Protein AF-A0A8J6B9Q5-F1 (afdb_monomer)

Foldseek 3Di:
DDDDDDDDPPPPDDDPPPFDFDKDKDKDKDWDKDDDDPCVVVVDIDIDIDIDIDIDGDQKDWPDWDWADDPDPVDIDIDTDMHHNDQDWDWDDDPPDDIDTGHRPPDDD

Solvent-accessible surface area (backbone atoms only — not comparable to full-atom values): 7465 Å² total; per-residue (Å²): 140,79,84,81,81,80,83,73,85,79,78,80,78,83,79,81,80,81,74,74,80,68,74,51,74,49,77,48,71,50,74,49,75,52,65,59,70,70,48,36,79,73,72,44,68,46,80,47,78,44,82,44,80,42,81,46,73,71,56,63,48,67,82,44,78,50,75,44,86,42,98,46,95,89,48,62,44,78,45,75,42,70,49,64,80,56,92,64,66,47,75,46,71,51,102,88,51,81,73,45,74,45,62,69,84,72,80,76,133

Nearest PDB structures (foldseek):
  4p24-assembly1_E  TM=3.984E-01  e=4.345E+00  Staphylococcus aureus subsp. aureus Mu50
  4p24-assembly1_G  TM=3.710E-01  e=4.859E+00  Staphylococcus aureus subsp. aureus Mu50
  4p24-assembly1_F  TM=3.497E-01  e=4.595E+00  Staphylococcus aureus subsp. aureus Mu50
  8jx3-assembly1_F  TM=3.736E-01  e=7.183E+00  Staphylococcus aureus

Secondary structure (DSSP, 8-state):
-PPP-------------------EEEEEEEEEEE--HHHHHTT--EEEEEEEEEEE--SEEEEEEEEEEPSSTT-EEEEEEEEE-SSS-EEEEETTEEEEEE-TT----

InterPro domains:
  IPR013935 Trs120/TRAPPC9 [PTHR21512] (22-109)

pLDDT: mean 72.56, std 21.23, range [30.61, 97.06]

Radius of gyration: 28.15 Å; Cα contacts (8 Å, |Δi|>4): 129; chains: 1; bounding box: 64×30×92 Å

Structure (mmCIF, N/CA/C/O backbone):
data_AF-A0A8J6B9Q5-F1
#
_entry.id   AF-A0A8J6B9Q5-F1
#
loop_
_atom_site.group_PDB
_atom_site.id
_atom_site.type_symbol
_atom_site.label_atom_id
_atom_site.label_alt_id
_atom_site.label_comp_id
_atom_site.label_asym_id
_atom_site.label_entity_id
_atom_site.label_seq_id
_atom_site.pdbx_PDB_ins_code
_atom_site.Cartn_x
_atom_site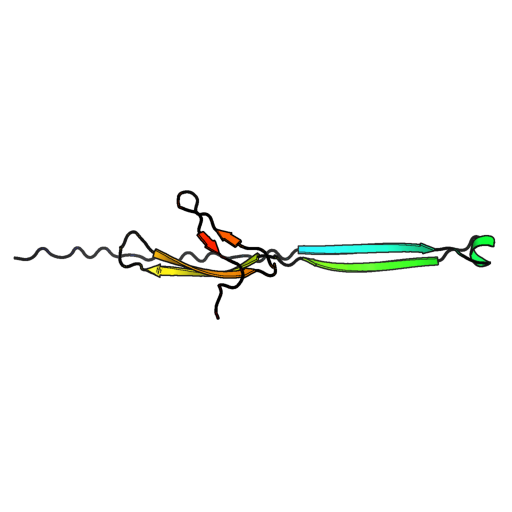.Cartn_y
_atom_site.Cartn_z
_atom_site.occupancy
_atom_site.B_iso_or_equiv
_atom_site.auth_seq_id
_atom_site.auth_comp_id
_atom_site.auth_asym_id
_atom_site.auth_atom_id
_atom_site.pdbx_PDB_model_num
ATOM 1 N N . MET A 1 1 ? -35.256 -4.341 54.301 1.00 36.41 1 MET A N 1
ATOM 2 C CA . MET A 1 1 ? -35.328 -5.483 53.364 1.00 36.41 1 MET A CA 1
ATOM 3 C C . MET A 1 1 ? -34.926 -4.962 51.987 1.00 36.41 1 MET A C 1
ATOM 5 O O . MET A 1 1 ? -35.740 -4.337 51.329 1.00 36.41 1 MET A O 1
ATOM 9 N N . ALA A 1 2 ? -33.644 -5.065 51.623 1.00 34.59 2 ALA A 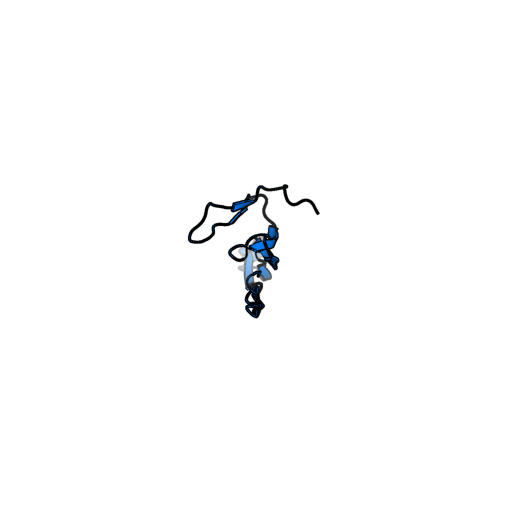N 1
ATOM 10 C CA . ALA A 1 2 ? -33.113 -4.548 50.354 1.00 34.59 2 ALA A CA 1
ATOM 11 C C . ALA A 1 2 ? -33.077 -5.677 49.307 1.00 34.59 2 ALA A C 1
ATOM 13 O O . ALA A 1 2 ? -32.732 -6.805 49.676 1.00 34.59 2 ALA A O 1
ATOM 14 N N . PRO A 1 3 ? -33.431 -5.434 48.033 1.00 41.19 3 PRO A N 1
ATOM 15 C CA . PRO A 1 3 ? -33.424 -6.492 47.037 1.00 41.19 3 PRO A CA 1
ATOM 16 C C . PRO A 1 3 ? -31.985 -6.871 46.661 1.00 41.19 3 PRO A C 1
ATOM 18 O O . PRO A 1 3 ? -31.123 -6.024 46.433 1.00 41.19 3 PRO A O 1
ATOM 21 N N . ARG A 1 4 ? -31.739 -8.183 46.624 1.00 37.84 4 ARG A N 1
ATOM 22 C CA . ARG A 1 4 ? -30.494 -8.822 46.179 1.00 37.84 4 ARG A CA 1
ATOM 23 C C . ARG A 1 4 ? -30.160 -8.378 44.751 1.00 37.84 4 ARG A C 1
ATOM 25 O O . ARG A 1 4 ? -30.917 -8.666 43.828 1.00 37.84 4 ARG A O 1
ATOM 32 N N . ALA A 1 5 ? -28.999 -7.753 44.569 1.00 43.03 5 ALA A N 1
ATOM 33 C CA . ALA A 1 5 ? -28.414 -7.516 43.255 1.00 43.03 5 ALA A CA 1
ATOM 34 C C . ALA A 1 5 ? -28.145 -8.865 42.562 1.00 43.03 5 ALA A C 1
ATOM 36 O O . ALA A 1 5 ? -27.349 -9.679 43.041 1.00 43.03 5 ALA A O 1
ATOM 37 N N . ALA A 1 6 ? -28.846 -9.115 41.458 1.00 38.44 6 ALA A N 1
ATOM 38 C CA . ALA A 1 6 ? -28.639 -10.281 40.614 1.00 38.44 6 ALA A CA 1
ATOM 39 C C . ALA A 1 6 ? -27.223 -10.231 40.018 1.00 38.44 6 ALA A C 1
ATOM 41 O O . ALA A 1 6 ? -26.897 -9.341 39.234 1.00 38.44 6 ALA A O 1
ATOM 42 N N . ARG A 1 7 ? -26.365 -11.182 40.409 1.00 38.91 7 ARG A N 1
ATOM 43 C CA . ARG A 1 7 ? -25.066 -11.403 39.765 1.00 38.91 7 ARG A CA 1
ATOM 44 C C . ARG A 1 7 ? -25.317 -12.041 38.404 1.00 38.91 7 ARG A C 1
ATOM 46 O O . ARG A 1 7 ? -25.545 -13.244 38.331 1.00 38.91 7 ARG A O 1
ATOM 53 N N . TYR A 1 8 ? -25.271 -11.243 37.345 1.00 35.19 8 TYR A N 1
ATOM 54 C CA . TYR A 1 8 ? -25.125 -11.765 35.990 1.00 35.19 8 TYR A CA 1
ATOM 55 C C . TYR A 1 8 ? -23.635 -12.018 35.727 1.00 35.19 8 TYR A C 1
ATOM 57 O O . TYR A 1 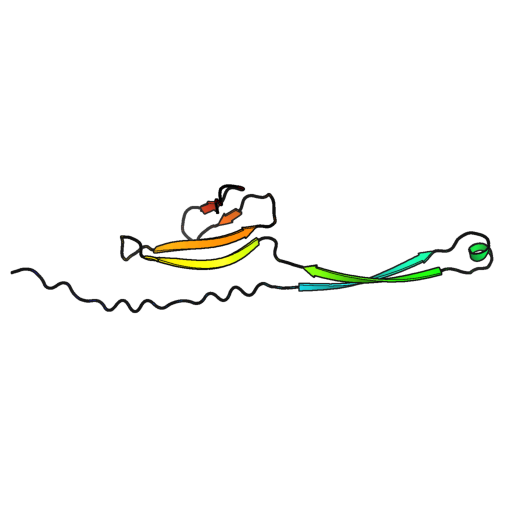8 ? -22.843 -11.084 35.859 1.00 35.19 8 TYR A O 1
ATOM 65 N N . PRO A 1 9 ? -23.217 -13.250 35.389 1.00 36.31 9 PRO A N 1
ATOM 66 C CA . PRO A 1 9 ? -21.842 -13.510 34.996 1.00 36.31 9 PRO A CA 1
ATOM 67 C C . PRO A 1 9 ? -21.618 -12.909 33.605 1.00 36.31 9 PRO A C 1
ATOM 69 O O . PRO A 1 9 ? -22.048 -13.462 32.595 1.00 36.31 9 PRO A O 1
ATOM 72 N N . SER A 1 10 ? -20.966 -11.750 33.537 1.00 36.44 10 SER A N 1
ATOM 73 C CA . SER A 1 10 ? -20.496 -11.177 32.279 1.00 36.44 10 SER A CA 1
ATOM 74 C C . SER A 1 10 ? -19.262 -11.950 31.816 1.00 36.44 10 SER A C 1
ATOM 76 O O . SER A 1 10 ? -18.124 -11.609 32.126 1.00 36.44 10 SER A O 1
ATOM 78 N N . THR A 1 11 ? -19.478 -13.028 31.065 1.00 31.62 11 THR A N 1
ATOM 79 C CA . THR A 1 11 ? -18.410 -13.645 30.274 1.00 31.62 11 THR A CA 1
ATOM 80 C C . THR A 1 11 ? -18.014 -12.659 29.174 1.00 31.62 11 THR A C 1
ATOM 82 O O . THR A 1 11 ? -18.625 -12.628 28.107 1.00 31.62 11 THR A O 1
ATOM 85 N N . ILE A 1 12 ? -17.017 -11.814 29.448 1.00 38.44 12 ILE A N 1
ATOM 86 C CA . ILE A 1 12 ? -16.392 -10.949 28.445 1.00 38.44 12 ILE A CA 1
ATOM 87 C C . ILE A 1 12 ? -15.691 -11.875 27.449 1.00 38.44 12 ILE A C 1
ATOM 89 O O . ILE A 1 12 ? -14.672 -12.491 27.757 1.00 38.44 12 ILE A O 1
ATOM 93 N N . ARG A 1 13 ? -16.278 -12.029 26.261 1.00 30.61 13 ARG A N 1
ATOM 94 C CA . ARG A 1 13 ? -15.637 -12.732 25.150 1.00 30.61 13 ARG A CA 1
ATOM 95 C C . ARG A 1 13 ? -14.673 -11.755 24.490 1.00 30.61 13 ARG A C 1
ATOM 97 O O . ARG A 1 13 ? -15.103 -10.793 23.861 1.00 30.61 13 ARG A O 1
ATOM 104 N N . TYR A 1 14 ? -13.378 -11.987 24.664 1.00 31.62 14 TYR A N 1
ATOM 105 C CA . TYR A 1 14 ? -12.344 -11.258 23.941 1.00 31.62 14 TYR A CA 1
ATOM 106 C C . TYR A 1 14 ? -12.389 -11.680 22.470 1.00 31.62 14 TYR A C 1
ATOM 108 O O . TYR A 1 14 ? -12.102 -12.831 22.143 1.00 31.62 14 TYR A O 1
ATOM 116 N N . TYR A 1 15 ? -12.763 -10.762 21.581 1.00 32.81 15 TYR A N 1
ATOM 117 C CA . TYR A 1 15 ? -12.603 -10.959 20.144 1.00 32.81 15 TYR A CA 1
ATOM 118 C C . TYR A 1 15 ? -11.201 -10.488 19.755 1.00 32.81 15 TYR A C 1
ATOM 120 O O . TYR A 1 15 ? -10.898 -9.299 19.813 1.00 32.81 15 TYR A O 1
ATOM 128 N N . HIS A 1 16 ? -10.332 -11.423 19.374 1.00 33.25 16 HIS A N 1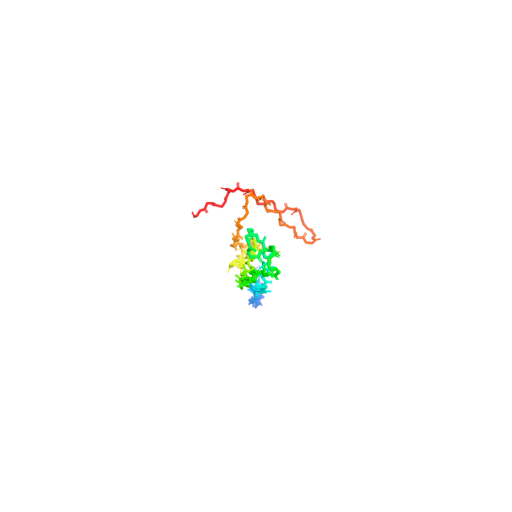
ATOM 129 C CA . HIS A 1 16 ? -9.066 -11.094 18.726 1.00 33.25 16 HIS A CA 1
ATOM 130 C C . HIS A 1 16 ? -9.356 -10.772 17.255 1.00 33.25 16 HIS A C 1
ATOM 132 O O . HIS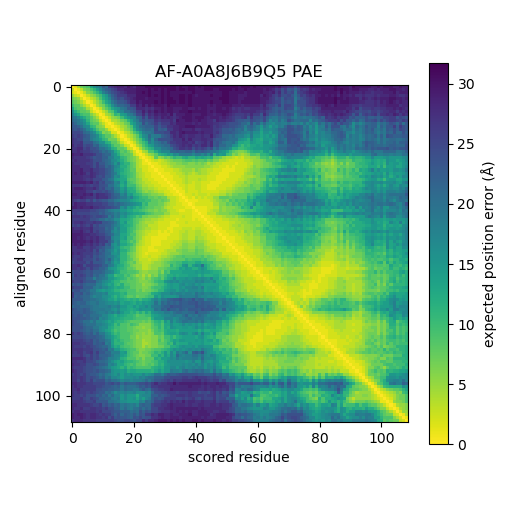 A 1 16 ? -9.517 -11.676 16.435 1.00 33.25 16 HIS A O 1
ATOM 138 N N . ALA A 1 17 ? -9.440 -9.487 16.910 1.00 39.59 17 ALA A N 1
ATOM 139 C CA . ALA A 1 17 ? -9.408 -9.066 15.516 1.00 39.59 17 ALA A CA 1
ATOM 140 C C . ALA A 1 17 ? -7.970 -9.231 15.006 1.00 39.59 17 ALA A C 1
ATOM 142 O O . ALA A 1 17 ? -7.072 -8.474 15.375 1.00 39.59 17 ALA A O 1
ATOM 143 N N . LYS A 1 18 ? -7.723 -10.266 14.199 1.00 41.91 18 LYS A N 1
ATOM 144 C CA . LYS A 1 18 ? -6.442 -10.437 13.513 1.00 41.91 18 LYS A CA 1
ATOM 145 C C . LYS A 1 18 ? -6.428 -9.492 12.311 1.00 41.91 18 LYS A C 1
ATOM 147 O O . LYS A 1 18 ? -6.960 -9.829 11.259 1.00 41.91 18 LYS A O 1
ATOM 152 N N . LEU A 1 19 ? -5.847 -8.309 12.483 1.00 52.19 19 LEU A N 1
ATOM 153 C CA . LEU A 1 19 ? -5.536 -7.405 11.378 1.00 52.19 19 LEU A CA 1
ATOM 154 C C . LEU A 1 19 ? -4.350 -8.001 10.620 1.00 52.19 19 LEU A C 1
ATOM 156 O O . LEU A 1 19 ? -3.197 -7.856 11.016 1.00 52.19 19 LEU A O 1
ATOM 160 N N . ALA A 1 20 ? -4.640 -8.776 9.579 1.00 50.78 20 ALA A N 1
ATOM 161 C CA . ALA A 1 20 ? -3.610 -9.191 8.647 1.00 50.78 20 ALA A CA 1
ATOM 162 C C . ALA A 1 20 ? -3.213 -7.955 7.833 1.00 50.78 20 ALA A C 1
ATOM 164 O O . ALA A 1 20 ? -4.001 -7.479 7.019 1.00 50.78 20 ALA A O 1
ATOM 165 N N . ALA A 1 21 ? -2.017 -7.419 8.077 1.00 54.84 21 ALA A N 1
ATOM 166 C CA . ALA A 1 21 ? -1.411 -6.464 7.163 1.00 54.84 21 ALA A CA 1
ATOM 167 C C . ALA A 1 21 ? -1.227 -7.179 5.819 1.00 54.84 21 ALA A C 1
ATOM 169 O O . ALA A 1 21 ? -0.467 -8.143 5.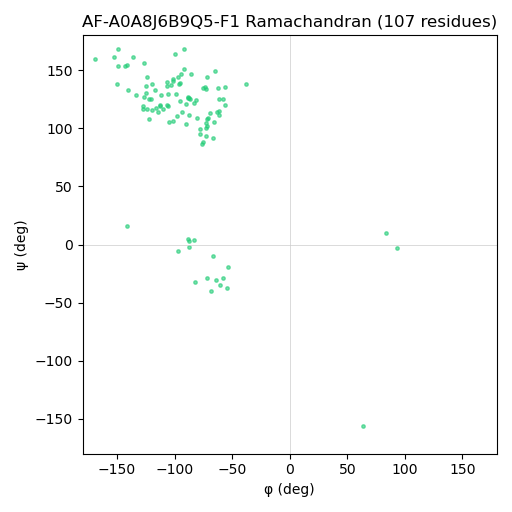713 1.00 54.84 21 ALA A O 1
ATOM 170 N N . TYR A 1 22 ? -1.996 -6.759 4.823 1.00 59.56 22 TYR A N 1
ATOM 171 C CA . TYR A 1 22 ? -1.867 -7.248 3.464 1.00 59.56 22 TYR A CA 1
ATOM 172 C C . TYR A 1 22 ? -0.571 -6.670 2.892 1.00 59.56 22 TYR A C 1
ATOM 174 O O . TYR A 1 22 ? -0.464 -5.461 2.710 1.00 59.56 22 TYR A O 1
ATOM 182 N N . ARG A 1 23 ? 0.443 -7.523 2.723 1.00 62.81 23 ARG A N 1
ATOM 183 C CA . ARG A 1 23 ? 1.705 -7.174 2.068 1.00 62.81 23 ARG A CA 1
ATOM 184 C C . ARG A 1 23 ? 1.660 -7.729 0.658 1.00 62.81 23 ARG A C 1
ATOM 186 O O . ARG A 1 23 ? 1.744 -8.943 0.479 1.00 62.81 23 ARG A O 1
ATOM 193 N N . GLU A 1 24 ? 1.485 -6.839 -0.307 1.00 81.81 24 GLU A N 1
ATOM 194 C CA . GLU A 1 24 ? 1.641 -7.175 -1.717 1.00 81.81 24 GLU A CA 1
ATOM 195 C C . GLU A 1 24 ? 3.053 -6.842 -2.162 1.00 81.81 24 GLU A C 1
ATOM 197 O O . GLU A 1 24 ? 3.652 -5.866 -1.714 1.00 81.81 24 GLU A O 1
ATOM 202 N N . THR A 1 25 ? 3.566 -7.647 -3.079 1.00 88.31 25 THR A N 1
ATOM 203 C CA . THR A 1 25 ? 4.796 -7.347 -3.795 1.00 88.31 25 THR A CA 1
ATOM 204 C C . THR A 1 25 ? 4.481 -7.278 -5.281 1.00 88.31 25 THR A C 1
ATOM 206 O O . THR A 1 25 ? 3.713 -8.084 -5.812 1.00 88.31 25 THR A O 1
ATOM 209 N N . LEU A 1 26 ? 5.057 -6.290 -5.960 1.00 91.81 26 LEU A N 1
ATOM 210 C CA . LEU A 1 26 ? 5.002 -6.159 -7.408 1.00 91.81 26 LEU A CA 1
ATOM 211 C C . LEU A 1 26 ? 6.404 -6.372 -7.972 1.00 91.81 26 LEU A C 1
ATOM 213 O O . LEU A 1 26 ? 7.336 -5.626 -7.668 1.00 91.81 26 LEU A O 1
ATOM 217 N N . GLU A 1 27 ? 6.535 -7.378 -8.829 1.00 94.94 27 GLU A N 1
ATOM 218 C CA . GLU A 1 27 ? 7.766 -7.656 -9.559 1.00 94.94 27 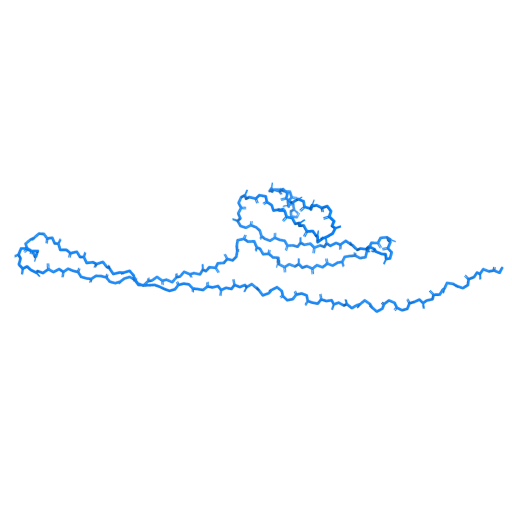GLU A CA 1
ATOM 219 C C . GLU A 1 27 ? 7.611 -7.272 -11.028 1.00 94.94 27 GLU A C 1
ATOM 221 O O . GLU A 1 27 ? 6.572 -7.498 -11.651 1.00 94.94 27 GLU A O 1
ATOM 226 N N . GLY A 1 28 ? 8.658 -6.688 -11.600 1.00 94.31 28 GLY A N 1
ATOM 227 C CA . GLY A 1 28 ? 8.661 -6.283 -12.998 1.00 94.31 28 GLY A CA 1
ATOM 228 C C . GLY A 1 28 ? 10.058 -6.275 -13.591 1.00 94.31 28 GLY A C 1
ATOM 229 O O . GLY A 1 28 ? 11.056 -6.228 -12.879 1.00 94.31 28 GLY A O 1
ATOM 230 N N . VAL A 1 29 ? 10.139 -6.304 -14.919 1.00 96.00 29 VAL A N 1
ATOM 231 C CA . VAL A 1 29 ? 11.403 -6.126 -15.639 1.00 96.00 29 VAL A CA 1
ATOM 232 C C . VAL A 1 29 ? 11.226 -5.029 -16.675 1.00 96.00 29 VAL A C 1
ATOM 234 O O . VAL A 1 29 ? 10.447 -5.172 -17.618 1.00 96.00 29 VAL A O 1
ATOM 237 N N . LEU A 1 30 ? 11.971 -3.937 -16.521 1.00 96.00 30 LEU A N 1
ATOM 238 C CA . LEU A 1 30 ? 12.048 -2.889 -17.530 1.00 96.00 30 LEU A CA 1
ATOM 239 C C . LEU A 1 30 ? 13.130 -3.241 -18.542 1.00 96.00 30 LEU A C 1
ATOM 241 O O . LEU A 1 30 ? 14.282 -3.469 -18.181 1.00 96.00 30 LEU A O 1
ATOM 245 N N . ASN A 1 31 ? 12.756 -3.273 -19.817 1.00 96.50 31 ASN A N 1
ATOM 246 C CA . ASN A 1 31 ? 13.674 -3.560 -20.909 1.00 96.50 31 ASN A CA 1
ATOM 247 C C . ASN A 1 31 ? 13.895 -2.297 -21.737 1.00 96.50 31 ASN A C 1
ATOM 249 O O . ASN A 1 31 ? 12.972 -1.785 -22.368 1.00 96.50 31 ASN A O 1
ATOM 253 N N . PHE A 1 32 ? 15.133 -1.822 -21.754 1.00 96.69 32 PHE A N 1
ATOM 254 C CA . PHE A 1 32 ? 15.557 -0.659 -22.511 1.00 96.69 32 PHE A CA 1
ATOM 255 C C . PHE A 1 32 ? 16.356 -1.115 -23.720 1.00 96.69 32 PHE A C 1
ATOM 257 O O . PHE A 1 32 ? 17.421 -1.721 -23.592 1.00 96.69 32 PHE A O 1
ATOM 264 N N . LYS A 1 33 ? 15.853 -0.780 -24.907 1.00 95.75 33 LYS A N 1
ATOM 265 C CA . LYS A 1 33 ? 16.605 -0.914 -26.150 1.00 95.75 33 LYS A CA 1
ATOM 266 C C . LYS A 1 33 ? 17.035 0.461 -26.614 1.00 95.75 33 LYS A C 1
ATOM 268 O O . LYS A 1 33 ? 16.216 1.370 -26.709 1.00 95.75 33 LYS A O 1
ATOM 273 N N . TYR A 1 34 ? 18.316 0.594 -26.917 1.00 94.50 34 TYR A N 1
ATOM 274 C CA . TYR A 1 34 ? 18.876 1.838 -27.418 1.00 94.50 34 TYR A CA 1
ATOM 275 C C . TYR A 1 34 ? 19.900 1.559 -28.512 1.00 94.50 34 TYR A C 1
ATOM 277 O O . TYR A 1 34 ? 20.805 0.739 -28.343 1.00 94.50 34 TYR A O 1
ATOM 285 N N . SER A 1 35 ? 19.791 2.284 -29.618 1.00 94.94 35 SER A N 1
ATOM 286 C CA . SER A 1 35 ? 20.795 2.336 -30.673 1.00 94.94 35 SER A CA 1
ATOM 287 C C . SER A 1 35 ? 21.209 3.790 -30.906 1.00 94.94 35 SER A C 1
ATOM 289 O O . SER A 1 35 ? 20.409 4.715 -30.785 1.00 94.94 35 SER A O 1
ATOM 291 N N . GLY A 1 36 ? 22.488 4.006 -31.213 1.00 93.94 36 GLY A N 1
ATOM 292 C CA . GLY A 1 36 ? 23.010 5.336 -31.520 1.00 93.94 36 GLY A CA 1
ATOM 293 C C . GLY A 1 36 ? 24.427 5.297 -32.086 1.00 93.94 36 GLY A C 1
ATOM 294 O O . GLY A 1 36 ? 25.152 4.314 -31.905 1.00 93.94 36 GLY A O 1
ATOM 295 N N . GLY A 1 37 ? 24.813 6.379 -32.766 1.00 93.31 37 GLY A N 1
ATOM 296 C CA . GLY A 1 37 ? 26.144 6.548 -33.353 1.00 93.31 37 GLY A CA 1
ATOM 297 C C . GLY A 1 37 ? 26.467 5.535 -34.465 1.00 93.31 37 GLY A C 1
ATOM 298 O O . GLY A 1 37 ? 25.547 4.980 -35.071 1.00 93.31 37 GLY A O 1
ATOM 299 N N . PRO A 1 38 ? 27.761 5.269 -34.721 1.00 91.94 38 PRO A N 1
ATOM 300 C CA . PRO A 1 38 ? 28.205 4.322 -35.750 1.00 91.94 38 PRO A CA 1
ATOM 301 C C . PRO A 1 38 ? 27.587 2.926 -35.599 1.00 91.94 38 PRO A C 1
ATOM 303 O O . PRO A 1 38 ? 27.160 2.330 -36.579 1.00 91.94 38 PRO A O 1
ATOM 306 N N . GLY A 1 39 ? 27.405 2.458 -34.358 1.00 88.56 39 GLY A N 1
ATOM 307 C CA . GLY A 1 39 ? 26.766 1.169 -34.087 1.00 88.56 39 GLY A CA 1
ATOM 308 C C . GLY A 1 39 ? 25.324 1.078 -34.599 1.00 88.56 39 GLY A C 1
ATOM 309 O O . GLY A 1 39 ? 24.936 0.028 -35.087 1.00 88.56 39 GLY A O 1
ATOM 310 N N . ASN A 1 40 ? 24.545 2.168 -34.567 1.00 93.94 40 ASN A N 1
ATOM 311 C CA . ASN A 1 40 ? 23.201 2.174 -35.163 1.00 93.94 40 ASN A CA 1
ATOM 312 C C . ASN A 1 40 ? 23.248 2.088 -36.693 1.00 93.94 40 ASN A C 1
ATOM 314 O O . ASN A 1 40 ? 22.432 1.390 -37.286 1.00 93.94 40 ASN A O 1
ATOM 318 N N . ALA A 1 41 ? 24.197 2.785 -37.326 1.00 94.00 41 ALA A N 1
ATOM 319 C CA . ALA A 1 41 ? 24.380 2.731 -38.777 1.00 94.00 41 ALA A CA 1
ATOM 320 C C . ALA A 1 41 ? 24.790 1.323 -39.251 1.00 94.00 41 ALA A C 1
ATOM 322 O O . ALA A 1 41 ? 24.407 0.904 -40.338 1.00 94.00 41 ALA A O 1
ATOM 323 N N . GLU A 1 42 ? 25.505 0.580 -38.407 1.00 95.06 42 GLU A N 1
ATOM 324 C CA . GLU A 1 42 ? 25.912 -0.812 -38.636 1.00 95.06 42 GLU A CA 1
ATOM 325 C C . GLU A 1 42 ? 24.862 -1.851 -38.180 1.00 95.06 42 GLU A C 1
ATOM 327 O O . GLU A 1 42 ? 25.100 -3.052 -38.273 1.00 95.06 42 GLU A O 1
ATOM 332 N N . GLY A 1 43 ? 23.688 -1.416 -37.701 1.00 94.31 43 GLY A N 1
ATOM 333 C CA . GLY A 1 43 ? 22.585 -2.303 -37.308 1.00 94.31 43 GLY A CA 1
ATOM 334 C C . GLY A 1 43 ? 22.676 -2.889 -35.893 1.00 94.31 43 GLY A C 1
ATOM 335 O O . GLY A 1 43 ? 21.875 -3.752 -35.532 1.00 94.31 43 GLY A O 1
ATOM 336 N N . TYR A 1 44 ? 23.609 -2.419 -35.064 1.00 96.00 44 TYR A N 1
ATOM 337 C CA . TYR A 1 44 ? 23.731 -2.821 -33.665 1.00 96.00 44 TYR A CA 1
ATOM 338 C C . TYR A 1 44 ? 22.839 -1.991 -32.736 1.00 96.00 44 TYR A C 1
ATOM 340 O O . TYR A 1 44 ? 22.665 -0.778 -32.883 1.00 96.00 44 TYR A O 1
ATOM 348 N N . TYR A 1 45 ? 22.345 -2.646 -31.686 1.00 95.31 45 TYR A N 1
ATOM 349 C CA . TYR A 1 45 ? 21.651 -2.005 -30.576 1.00 95.31 45 TYR A CA 1
ATOM 350 C C . TYR A 1 45 ? 22.120 -2.584 -29.240 1.00 95.31 45 TYR A C 1
ATOM 352 O O . TYR A 1 45 ? 22.694 -3.669 -29.164 1.00 95.31 45 TYR A O 1
ATOM 360 N N . ARG A 1 46 ? 21.864 -1.840 -28.167 1.00 94.94 46 ARG A N 1
ATOM 361 C CA . ARG A 1 46 ? 22.090 -2.258 -26.784 1.00 94.94 46 ARG A CA 1
ATOM 362 C C . ARG A 1 46 ? 20.753 -2.638 -26.174 1.00 94.94 46 ARG A C 1
ATOM 364 O O . ARG A 1 46 ? 19.766 -1.935 -26.387 1.00 94.94 46 ARG A O 1
ATOM 371 N N . ASN A 1 47 ? 20.733 -3.733 -25.425 1.00 96.00 47 ASN A N 1
ATOM 372 C CA . ASN A 1 47 ? 19.576 -4.170 -24.657 1.00 96.00 47 ASN A CA 1
ATOM 373 C C . ASN A 1 47 ? 19.967 -4.241 -23.185 1.00 96.00 47 ASN A C 1
ATOM 375 O O . ASN A 1 47 ? 20.946 -4.904 -22.850 1.00 96.00 47 ASN A O 1
ATOM 379 N N . ILE A 1 48 ? 19.221 -3.556 -22.330 1.00 96.62 48 ILE A N 1
ATOM 380 C CA . ILE A 1 48 ? 19.439 -3.543 -20.886 1.00 96.62 48 ILE A CA 1
ATOM 381 C C . ILE A 1 48 ? 18.134 -3.960 -20.223 1.00 96.62 48 ILE A C 1
ATOM 383 O O . ILE A 1 48 ? 17.084 -3.399 -20.528 1.00 96.62 48 ILE A O 1
ATOM 387 N N . SER A 1 49 ? 18.208 -4.915 -19.302 1.00 97.06 49 SER A N 1
ATOM 388 C CA . SER A 1 49 ? 17.073 -5.347 -18.486 1.00 97.06 49 SER A CA 1
ATOM 389 C C . SER A 1 49 ? 17.313 -4.937 -17.035 1.00 97.06 49 SER A C 1
ATOM 391 O O . SER A 1 49 ? 18.370 -5.230 -16.480 1.00 97.06 49 SER A O 1
ATOM 393 N N . LEU A 1 50 ? 16.338 -4.266 -16.425 1.00 96.94 50 LEU A N 1
ATOM 394 C CA . LEU A 1 50 ? 16.349 -3.864 -15.022 1.00 96.94 50 LEU A CA 1
ATOM 395 C C . LEU A 1 50 ? 15.212 -4.575 -14.289 1.00 96.94 50 LEU A C 1
ATOM 397 O O . LEU A 1 50 ? 14.046 -4.360 -14.614 1.00 96.94 50 LEU A O 1
ATOM 401 N N . GLY A 1 51 ? 15.554 -5.408 -13.308 1.00 96.12 51 GLY A N 1
ATOM 402 C CA . GLY A 1 51 ? 14.577 -5.990 -12.391 1.00 96.12 51 GLY A CA 1
ATOM 403 C C . GLY A 1 51 ? 14.085 -4.947 -11.389 1.00 96.12 51 GLY A C 1
ATOM 404 O O . GLY A 1 51 ? 14.882 -4.192 -10.836 1.00 96.12 51 GLY A O 1
ATOM 405 N N . LEU A 1 52 ? 12.777 -4.913 -11.169 1.00 95.12 52 LEU A N 1
ATOM 406 C CA . LEU A 1 52 ? 12.102 -4.094 -10.176 1.00 95.12 52 LEU A CA 1
ATOM 407 C C . LEU A 1 52 ? 11.415 -5.014 -9.174 1.00 95.12 52 LEU A C 1
ATOM 409 O O . LEU A 1 52 ? 10.704 -5.939 -9.566 1.00 95.12 52 LEU A O 1
ATOM 413 N N . HIS A 1 53 ? 11.610 -4.719 -7.896 1.00 94.75 53 HIS A N 1
ATOM 414 C CA . HIS A 1 53 ? 10.897 -5.337 -6.791 1.00 94.75 53 HIS A CA 1
ATOM 415 C C . HIS A 1 53 ? 10.329 -4.205 -5.944 1.00 94.75 53 HIS A C 1
ATOM 417 O O . HIS A 1 53 ? 11.081 -3.343 -5.484 1.00 94.75 53 HIS A O 1
ATOM 423 N N . VAL A 1 54 ? 9.007 -4.160 -5.821 1.00 93.00 54 VAL A N 1
ATOM 424 C CA . VAL A 1 54 ? 8.295 -3.094 -5.122 1.00 93.00 54 VAL A CA 1
ATOM 425 C C . VAL A 1 54 ? 7.430 -3.718 -4.042 1.00 93.00 54 VAL A C 1
ATOM 427 O O . VAL A 1 54 ? 6.497 -4.459 -4.345 1.00 93.00 54 VAL A O 1
ATOM 430 N N . ASP A 1 55 ? 7.730 -3.382 -2.793 1.00 90.50 55 ASP A N 1
ATOM 431 C CA . ASP A 1 55 ? 6.885 -3.715 -1.653 1.00 90.50 55 ASP A CA 1
ATOM 432 C C . ASP A 1 55 ? 5.752 -2.691 -1.545 1.00 90.50 55 ASP A C 1
ATOM 434 O O . ASP A 1 55 ? 5.989 -1.482 -1.463 1.00 90.50 55 ASP A O 1
ATOM 438 N N . ILE A 1 56 ? 4.512 -3.173 -1.548 1.00 85.69 56 ILE A N 1
ATOM 439 C CA . ILE A 1 56 ? 3.321 -2.354 -1.341 1.00 85.69 56 ILE A CA 1
ATOM 440 C C . ILE A 1 56 ? 2.918 -2.496 0.124 1.00 85.69 56 ILE A C 1
ATOM 442 O O . ILE A 1 56 ? 2.455 -3.550 0.571 1.00 85.69 56 ILE A O 1
ATOM 446 N N . GLU A 1 57 ? 3.088 -1.410 0.873 1.00 83.12 57 GLU A N 1
ATOM 447 C CA . GLU A 1 57 ? 2.628 -1.312 2.254 1.00 83.12 57 GLU A CA 1
ATOM 448 C C . GLU A 1 57 ? 1.323 -0.502 2.341 1.00 83.12 57 GLU A C 1
ATOM 450 O O . GLU A 1 57 ? 1.148 0.480 1.612 1.00 83.12 57 GLU A O 1
ATOM 455 N N . PRO A 1 58 ? 0.384 -0.891 3.224 1.00 82.25 58 PRO A N 1
ATOM 456 C CA . PRO A 1 58 ? -0.864 -0.160 3.400 1.00 82.25 58 PRO A CA 1
ATOM 457 C C . PRO A 1 58 ? -0.604 1.264 3.902 1.00 82.25 58 PRO A C 1
ATOM 459 O O . PRO A 1 58 ? 0.152 1.472 4.851 1.00 82.25 58 PRO A O 1
ATOM 462 N N . SER A 1 59 ? -1.283 2.247 3.306 1.00 83.69 59 SER A N 1
ATOM 463 C CA . SER A 1 59 ? -1.143 3.655 3.705 1.00 83.69 59 SER A CA 1
ATOM 464 C C . SER A 1 59 ? -1.795 3.966 5.053 1.00 83.69 59 SER A C 1
ATOM 466 O O . SER A 1 59 ? -1.359 4.857 5.775 1.00 83.69 59 SER A O 1
ATOM 468 N N . VAL A 1 60 ? -2.843 3.218 5.405 1.00 82.31 60 VAL A N 1
ATOM 469 C CA . VAL A 1 60 ? -3.500 3.297 6.710 1.00 82.31 60 VAL A CA 1
ATOM 470 C C . VAL A 1 60 ? -3.703 1.888 7.238 1.00 82.31 60 VAL A C 1
ATOM 472 O O . VAL A 1 60 ? -4.260 1.037 6.543 1.00 82.31 60 VAL A O 1
ATOM 475 N N . PHE A 1 61 ? -3.276 1.630 8.470 1.00 83.62 61 PHE A N 1
ATOM 476 C CA . PHE A 1 61 ? -3.543 0.361 9.135 1.00 83.62 61 PHE A CA 1
ATOM 477 C C . PHE A 1 61 ? -3.667 0.519 10.647 1.00 83.62 61 PHE A C 1
ATOM 479 O O . PHE A 1 61 ? -3.092 1.415 11.261 1.00 83.62 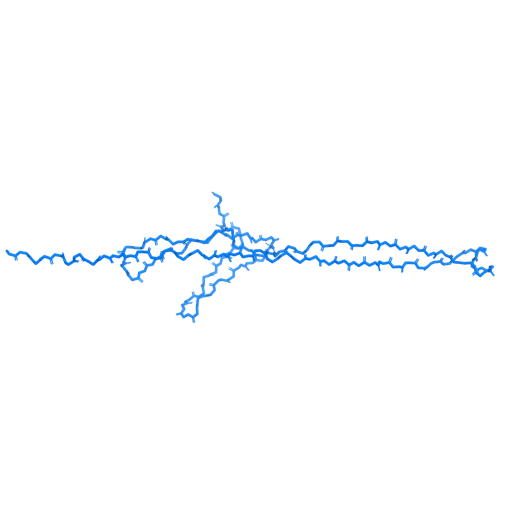61 PHE A O 1
ATOM 486 N N . PHE A 1 62 ? -4.421 -0.393 11.256 1.00 83.06 62 PHE A N 1
ATOM 487 C CA . PHE A 1 62 ? -4.588 -0.458 12.702 1.00 83.06 62 PHE A CA 1
ATOM 488 C C . PHE A 1 62 ? -3.508 -1.364 13.297 1.00 83.06 62 PHE A C 1
ATOM 490 O O . PHE A 1 62 ? -3.427 -2.546 12.957 1.00 83.06 62 PHE A O 1
ATOM 497 N N . THR A 1 63 ? -2.683 -0.834 14.192 1.00 81.31 63 THR A N 1
ATOM 498 C CA . THR A 1 63 ? -1.666 -1.608 14.927 1.00 81.31 63 THR A CA 1
ATOM 499 C C . THR A 1 63 ? -2.281 -2.320 16.125 1.00 81.31 63 THR A C 1
ATOM 501 O O . THR A 1 63 ? -1.862 -3.423 16.488 1.00 81.31 63 THR A O 1
ATOM 504 N N . ARG A 1 64 ? -3.303 -1.712 16.740 1.00 81.50 64 ARG A N 1
ATOM 505 C CA . ARG A 1 64 ? -4.009 -2.271 17.891 1.00 81.50 64 ARG A CA 1
ATOM 506 C C . ARG A 1 64 ? -5.461 -1.816 17.925 1.00 81.50 64 ARG A C 1
ATOM 508 O O . ARG A 1 64 ? -5.770 -0.644 17.748 1.00 81.50 64 ARG A O 1
ATOM 515 N N . VAL A 1 65 ? -6.345 -2.757 18.246 1.00 83.62 65 VAL A N 1
ATOM 516 C CA . VAL A 1 65 ? -7.764 -2.496 18.506 1.00 83.62 65 VAL A CA 1
ATOM 517 C C . VAL A 1 65 ? -8.117 -3.096 19.857 1.00 83.62 65 VAL A C 1
ATOM 519 O O . VAL A 1 65 ? -7.839 -4.269 20.112 1.00 83.62 65 VAL A O 1
ATOM 522 N N . SER A 1 66 ? -8.703 -2.299 20.747 1.00 83.69 66 SER A N 1
ATOM 523 C CA . SER A 1 66 ? -9.185 -2.797 22.038 1.00 83.69 66 SER A CA 1
ATOM 524 C C . SER A 1 66 ? -10.398 -2.021 22.538 1.00 83.69 66 SER A C 1
ATOM 526 O O . SER A 1 66 ? -10.750 -0.981 21.990 1.00 83.69 66 SER A O 1
ATOM 528 N N . THR A 1 67 ? -11.052 -2.536 23.576 1.00 84.06 67 THR A N 1
ATOM 529 C CA . THR A 1 67 ? -12.228 -1.903 24.179 1.00 84.06 67 THR A CA 1
ATOM 530 C C . THR A 1 67 ? -12.015 -1.694 25.667 1.00 84.06 67 THR A C 1
ATOM 532 O O . THR A 1 67 ? -11.594 -2.627 26.357 1.00 84.06 67 THR A O 1
ATOM 535 N N . LEU A 1 68 ? -12.384 -0.522 26.178 1.00 85.44 68 LEU A N 1
ATOM 536 C CA . LEU A 1 68 ? -12.518 -0.287 27.613 1.00 85.44 68 LEU A CA 1
ATOM 537 C C . LEU A 1 68 ? -13.998 -0.322 28.016 1.00 85.44 68 LEU A C 1
ATOM 539 O O . LEU A 1 68 ? -14.844 0.191 27.277 1.00 85.44 68 LEU A O 1
ATOM 543 N N . PRO A 1 69 ? -14.340 -0.901 29.178 1.00 80.19 69 PRO A N 1
ATOM 544 C CA . PRO A 1 69 ? -15.689 -0.793 29.722 1.00 80.19 69 PRO A CA 1
ATOM 545 C C . PRO A 1 69 ? -16.084 0.679 29.890 1.00 80.19 69 PRO A C 1
ATOM 547 O O . PRO A 1 69 ? -15.286 1.472 30.389 1.00 80.19 69 PRO A O 1
ATOM 550 N N . ALA A 1 70 ? -17.306 1.042 29.496 1.00 81.62 70 ALA A N 1
ATOM 551 C CA . ALA A 1 70 ? -17.870 2.350 29.818 1.00 81.62 70 ALA A CA 1
ATOM 552 C C . ALA A 1 70 ? -18.661 2.284 31.134 1.00 81.62 70 ALA A C 1
ATOM 554 O O . ALA A 1 70 ? -18.989 1.208 31.637 1.00 81.62 70 ALA A O 1
ATOM 555 N N . THR A 1 71 ? -19.027 3.447 31.674 1.00 82.56 71 THR A N 1
ATOM 556 C CA . THR A 1 71 ? -19.845 3.566 32.896 1.00 82.56 71 THR A CA 1
ATOM 557 C C . THR A 1 71 ? -21.206 2.868 32.769 1.00 82.56 71 THR A C 1
ATOM 559 O O . THR A 1 71 ? -21.771 2.400 33.755 1.00 82.56 71 THR A O 1
ATOM 562 N N . SER A 1 72 ? -21.737 2.776 31.547 1.00 84.44 72 SER A N 1
ATOM 563 C CA . SER A 1 72 ? -22.954 2.030 31.226 1.00 84.44 72 SER A CA 1
ATOM 564 C C . SER A 1 72 ? -22.614 0.639 30.706 1.00 84.44 72 SER A C 1
ATOM 566 O O . SER A 1 72 ? -21.776 0.485 29.823 1.00 84.44 72 SER A O 1
ATOM 568 N N . THR A 1 73 ? -23.361 -0.369 31.155 1.00 79.38 73 THR A N 1
ATOM 569 C CA . THR A 1 73 ? -23.222 -1.762 30.697 1.00 79.38 73 THR A CA 1
ATOM 570 C C . THR A 1 73 ? -23.604 -1.976 29.231 1.00 79.38 73 THR A C 1
ATOM 572 O O . THR A 1 73 ? -23.373 -3.057 28.694 1.00 79.38 73 THR A O 1
ATOM 575 N N . ARG A 1 74 ? -24.199 -0.969 28.580 1.00 78.62 74 ARG A N 1
ATOM 576 C CA . ARG A 1 74 ? -24.575 -1.000 27.159 1.00 78.62 74 ARG A CA 1
ATOM 577 C C . ARG A 1 74 ? -23.546 -0.347 26.240 1.00 78.62 74 ARG A C 1
ATOM 579 O O . ARG A 1 74 ? -23.720 -0.398 25.028 1.00 78.62 74 ARG A O 1
ATOM 586 N N . HIS A 1 75 ? -22.505 0.269 26.796 1.00 74.56 75 HIS A N 1
ATOM 587 C CA . HIS A 1 75 ? -21.506 1.002 26.028 1.00 74.56 75 HIS A CA 1
ATOM 588 C C . HIS A 1 75 ? -20.092 0.509 26.345 1.00 74.56 75 HIS A C 1
ATOM 590 O O . HIS A 1 75 ? -19.816 -0.043 27.411 1.00 74.56 75 HIS A O 1
ATOM 596 N N . CYS A 1 76 ? -19.181 0.727 25.404 1.00 77.50 76 CYS A N 1
ATOM 597 C CA . CYS A 1 76 ? -17.748 0.560 25.601 1.00 77.50 76 CYS A CA 1
ATOM 598 C C . CYS A 1 76 ? -17.013 1.678 24.859 1.00 77.50 76 CYS A C 1
ATOM 600 O O . CYS A 1 76 ? -17.541 2.234 23.895 1.00 77.50 76 CYS A O 1
ATOM 602 N N . HIS A 1 77 ? -15.814 2.016 25.321 1.00 80.44 77 HIS A N 1
ATOM 603 C CA . HIS A 1 77 ? -14.919 2.908 24.595 1.00 80.44 77 HIS A CA 1
ATOM 604 C C . HIS A 1 77 ? -14.069 2.070 23.646 1.00 80.44 77 HIS A C 1
ATOM 606 O O . HIS A 1 77 ? -13.430 1.111 24.083 1.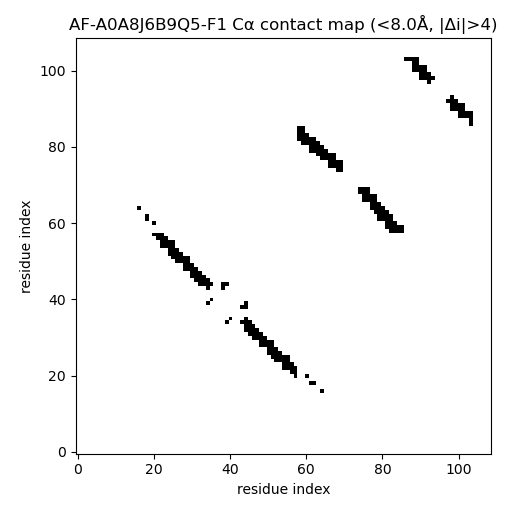00 80.44 77 HIS A O 1
ATOM 612 N N . LEU A 1 78 ? -14.062 2.423 22.363 1.00 82.31 78 LEU A N 1
ATOM 613 C CA . LEU A 1 78 ? -13.200 1.800 21.366 1.00 82.31 78 LEU A CA 1
ATOM 614 C C . LEU A 1 78 ? -11.858 2.535 21.345 1.00 82.31 78 LEU A C 1
ATOM 616 O O . LEU A 1 78 ? -11.818 3.751 21.193 1.00 82.31 78 LEU A O 1
ATOM 620 N N . LEU A 1 79 ? -10.769 1.792 21.508 1.00 84.00 79 LEU A N 1
ATOM 621 C CA . LEU A 1 79 ? -9.408 2.297 21.386 1.00 84.00 79 LEU A CA 1
ATOM 622 C C . LEU A 1 79 ? -8.813 1.783 20.080 1.00 84.00 79 LEU A C 1
ATOM 624 O O . LEU A 1 79 ? -8.704 0.566 19.886 1.00 84.00 79 LEU A O 1
ATOM 628 N N . LEU A 1 80 ? -8.425 2.717 19.218 1.00 84.75 80 LEU A N 1
ATOM 629 C CA . LEU A 1 80 ? -7.829 2.456 17.916 1.00 84.75 80 LEU A CA 1
ATOM 630 C C . LEU A 1 80 ? -6.439 3.081 17.893 1.00 84.75 80 LEU A C 1
ATOM 632 O O . LEU A 1 80 ? -6.308 4.296 17.995 1.00 84.75 80 LEU A O 1
ATOM 636 N N . ASP A 1 81 ? -5.418 2.242 17.775 1.00 84.38 81 ASP A N 1
ATOM 637 C CA . ASP A 1 81 ? -4.074 2.689 17.432 1.00 84.38 81 ASP A CA 1
ATOM 638 C C . ASP A 1 81 ? -3.936 2.569 15.913 1.00 84.38 81 ASP A C 1
ATOM 640 O O . ASP A 1 81 ? -4.066 1.472 15.351 1.00 84.38 81 ASP A O 1
ATOM 644 N N . VAL A 1 82 ? -3.804 3.719 15.253 1.00 82.06 82 VAL A N 1
ATOM 645 C CA . VAL A 1 82 ? -3.867 3.853 13.797 1.00 82.06 82 VAL A CA 1
ATOM 646 C C . VAL A 1 82 ? -2.577 4.471 13.301 1.00 82.06 82 VAL A C 1
ATOM 648 O O . VAL A 1 82 ? -2.204 5.570 13.704 1.00 82.06 82 VAL A O 1
ATOM 651 N N . PHE A 1 83 ? -1.930 3.789 12.368 1.00 83.44 83 PHE A N 1
ATOM 652 C CA . PHE A 1 83 ? -0.864 4.373 11.581 1.00 83.44 83 PHE A CA 1
ATOM 653 C C . PHE A 1 83 ? -1.450 4.895 10.271 1.00 83.44 83 PHE A C 1
ATOM 655 O O . PHE A 1 83 ? -2.069 4.134 9.529 1.00 83.44 83 PHE A O 1
ATOM 662 N N . ASN A 1 84 ? -1.256 6.182 9.994 1.00 84.81 84 ASN A N 1
ATOM 663 C CA . ASN A 1 84 ? -1.611 6.833 8.736 1.00 84.81 84 ASN A CA 1
ATOM 664 C C . ASN A 1 84 ? -0.329 7.443 8.156 1.00 84.81 84 ASN A C 1
ATOM 666 O O . ASN A 1 84 ? 0.197 8.404 8.712 1.00 84.81 84 ASN A O 1
ATOM 670 N N . SER A 1 85 ? 0.201 6.864 7.077 1.00 82.62 85 SER A N 1
ATOM 671 C CA . SER A 1 85 ? 1.391 7.381 6.383 1.00 82.62 85 SER A CA 1
ATOM 672 C C . SER A 1 85 ? 1.078 8.491 5.383 1.00 82.62 85 SER A C 1
ATOM 674 O O . SER A 1 85 ? 1.971 8.947 4.671 1.00 82.62 85 SER A O 1
ATOM 676 N N . THR A 1 86 ? -0.180 8.917 5.305 1.00 81.06 86 THR A N 1
ATOM 677 C CA . THR A 1 86 ? -0.623 10.000 4.431 1.00 81.06 86 THR A CA 1
ATOM 678 C C . THR A 1 86 ? -0.753 11.312 5.203 1.00 81.06 86 THR A C 1
ATOM 680 O O . THR A 1 86 ? -0.835 11.326 6.429 1.00 81.06 86 THR A O 1
ATOM 683 N N . GLU A 1 87 ? -0.831 12.423 4.473 1.00 81.75 87 GLU A N 1
ATOM 684 C CA . GLU A 1 87 ? -1.126 13.752 5.035 1.00 81.75 87 GLU A CA 1
ATOM 685 C C . GLU A 1 87 ? -2.636 14.054 5.095 1.00 81.75 87 GLU A C 1
ATOM 687 O O . GLU A 1 87 ? -3.041 15.164 5.432 1.00 81.75 87 GLU A O 1
ATOM 692 N N . HIS A 1 88 ? -3.481 13.082 4.744 1.00 77.81 88 HIS A N 1
ATOM 693 C CA . HIS A 1 88 ? -4.925 13.267 4.664 1.00 77.81 88 HIS A CA 1
ATOM 694 C C . HIS A 1 88 ? -5.608 12.912 5.988 1.00 77.81 88 HIS A C 1
ATOM 696 O O . HIS A 1 88 ? -5.155 12.037 6.732 1.00 77.81 88 HIS A O 1
ATOM 702 N N . GLU A 1 89 ? -6.737 13.570 6.253 1.00 79.12 89 GLU A N 1
ATOM 703 C CA . GLU A 1 89 ? -7.616 13.247 7.378 1.00 79.12 89 GLU A CA 1
ATOM 704 C C . GLU A 1 89 ? -8.237 11.851 7.223 1.00 79.12 89 GLU A C 1
ATOM 706 O O . GLU A 1 89 ? -8.489 11.384 6.108 1.00 79.12 89 GLU A O 1
ATOM 711 N N . LEU A 1 90 ? -8.503 11.185 8.349 1.00 77.38 90 LEU A N 1
ATOM 712 C CA . LEU A 1 90 ? -9.101 9.853 8.377 1.00 77.38 90 LEU A CA 1
ATOM 713 C C . LEU A 1 90 ? -10.508 9.934 8.975 1.00 77.38 90 LEU A C 1
ATOM 715 O O . LEU A 1 90 ? -10.669 10.286 10.137 1.00 77.38 90 LEU A O 1
ATOM 719 N N . ALA A 1 91 ? -11.531 9.549 8.217 1.00 75.50 91 ALA A N 1
ATOM 720 C CA . ALA A 1 91 ? -12.890 9.406 8.738 1.00 75.50 91 ALA A CA 1
ATOM 721 C C . ALA A 1 91 ? -13.194 7.933 9.049 1.00 75.50 91 ALA A C 1
ATOM 723 O O . ALA A 1 91 ? -12.984 7.055 8.210 1.00 75.50 91 ALA A O 1
ATOM 724 N N . ILE A 1 92 ? -13.698 7.660 10.252 1.00 73.69 92 ILE A N 1
ATOM 725 C CA . ILE A 1 92 ? -14.119 6.336 10.710 1.00 73.69 92 ILE A CA 1
ATOM 726 C C . ILE A 1 92 ? -15.630 6.364 10.926 1.00 73.69 92 ILE A C 1
ATOM 728 O O . ILE A 1 92 ? -16.119 7.015 11.842 1.00 73.69 92 ILE A O 1
ATOM 732 N N . SER A 1 93 ? -16.378 5.612 10.123 1.00 66.75 93 SER A N 1
ATOM 733 C CA . SER A 1 93 ? -17.830 5.500 10.267 1.00 66.75 93 SER A CA 1
ATOM 734 C C . SER A 1 93 ? -18.231 4.140 10.836 1.00 66.75 93 SER A C 1
ATOM 736 O O . SER A 1 93 ? -17.707 3.086 10.458 1.00 66.75 93 SER A O 1
ATOM 738 N N . ALA A 1 94 ? -19.167 4.153 11.784 1.00 67.62 94 ALA A N 1
ATOM 739 C CA . ALA A 1 94 ? -19.835 2.948 12.257 1.00 67.62 94 ALA A CA 1
ATOM 740 C C . ALA A 1 94 ? -21.168 2.806 11.516 1.00 67.62 94 ALA A C 1
ATOM 742 O O . ALA A 1 94 ? -21.841 3.796 11.259 1.00 67.62 94 ALA A O 1
ATOM 743 N N . LYS A 1 95 ? -21.569 1.568 11.202 1.00 55.00 95 LYS A N 1
ATOM 744 C CA . LYS A 1 95 ? -22.700 1.252 10.305 1.00 55.00 95 LYS A CA 1
ATOM 745 C C . LYS A 1 95 ? -24.038 1.932 10.670 1.00 55.00 95 LYS A C 1
ATOM 747 O O . LYS A 1 95 ? -24.882 2.045 9.792 1.00 55.00 95 LYS A O 1
ATOM 752 N N . ASP A 1 96 ? -24.200 2.399 11.913 1.00 58.78 96 ASP A N 1
ATOM 753 C CA . ASP A 1 96 ? -25.442 2.974 12.447 1.00 58.78 96 ASP A CA 1
ATOM 754 C C . ASP A 1 96 ? -25.232 4.197 13.386 1.00 58.78 96 ASP A C 1
ATOM 756 O O . ASP A 1 96 ? -26.135 4.524 14.155 1.00 58.78 96 ASP A O 1
ATOM 760 N N . ASN A 1 97 ? -24.057 4.851 13.404 1.00 55.19 97 ASN A N 1
ATOM 761 C CA . ASN A 1 97 ? -23.771 5.978 14.316 1.00 55.19 97 ASN A CA 1
ATOM 762 C C . ASN A 1 97 ? -22.901 7.055 13.638 1.00 55.19 97 ASN A C 1
ATOM 764 O O . ASN A 1 97 ? -22.135 6.719 12.740 1.00 55.19 97 ASN A O 1
ATOM 768 N N . GLU A 1 98 ? -23.028 8.305 14.102 1.00 59.34 98 GLU A N 1
ATOM 769 C CA . GLU A 1 98 ? -22.318 9.514 13.634 1.00 59.34 98 GLU A CA 1
ATOM 770 C C . GLU A 1 98 ? -20.843 9.264 13.262 1.00 59.34 98 GLU A C 1
ATOM 772 O O . GLU A 1 98 ? -20.126 8.552 13.975 1.00 59.34 98 GLU A O 1
ATOM 777 N N . ASP A 1 99 ? -20.392 9.869 12.159 1.00 56.81 99 ASP A N 1
ATOM 778 C CA . ASP A 1 99 ? -19.018 9.758 11.665 1.00 56.81 99 ASP A CA 1
ATOM 779 C C . ASP A 1 99 ? -18.010 10.227 12.732 1.00 56.81 99 ASP A C 1
ATOM 781 O O . ASP A 1 99 ? -18.076 11.352 13.229 1.00 56.81 99 ASP A O 1
ATOM 785 N N . LEU A 1 100 ? -17.043 9.374 13.079 1.00 60.91 100 LEU A N 1
ATOM 786 C CA . LEU A 1 100 ? -15.904 9.743 13.915 1.00 60.91 100 LEU A CA 1
ATOM 787 C C . LEU A 1 100 ? -14.776 10.234 13.004 1.00 60.91 100 LEU A C 1
ATOM 789 O O . LEU A 1 100 ? -14.087 9.439 12.366 1.00 60.91 100 LEU A O 1
ATOM 793 N N . ILE A 1 101 ? -14.576 11.546 12.942 1.00 59.00 101 ILE A N 1
ATOM 794 C CA . ILE A 1 101 ? -13.509 12.156 12.142 1.00 59.00 101 ILE A CA 1
ATOM 795 C C . ILE A 1 101 ? -12.237 12.250 12.992 1.00 59.00 101 ILE A C 1
ATOM 797 O O . ILE A 1 101 ? -12.260 12.777 14.102 1.00 59.00 101 ILE A O 1
ATOM 801 N N . LEU A 1 102 ? -11.128 11.725 12.474 1.00 58.75 102 LEU A N 1
ATOM 802 C CA . LEU A 1 102 ? -9.789 11.874 13.034 1.00 58.75 102 LEU A CA 1
ATOM 803 C C . LEU A 1 102 ? -9.017 12.881 12.177 1.00 58.75 102 LEU A C 1
ATOM 805 O O . LEU A 1 102 ? -8.598 12.581 11.053 1.00 58.75 102 LEU A O 1
ATOM 809 N N . HIS A 1 103 ? -8.840 14.085 12.715 1.00 57.34 103 HIS A N 1
ATOM 810 C CA . HIS A 1 103 ? -8.105 15.154 12.052 1.00 57.34 103 HIS A CA 1
ATOM 811 C C . HIS A 1 103 ? -6.599 14.871 12.038 1.00 57.34 103 HIS A C 1
ATOM 813 O O . HIS A 1 103 ? -6.024 14.320 12.985 1.00 57.34 103 HIS A O 1
ATOM 819 N N . ALA A 1 104 ? -5.939 15.257 10.945 1.00 51.19 104 ALA A N 1
ATOM 820 C CA . ALA A 1 104 ? -4.498 15.105 10.807 1.00 51.19 104 ALA A CA 1
ATOM 821 C C . ALA A 1 104 ? -3.770 15.924 11.893 1.00 51.19 104 ALA A C 1
ATOM 823 O O . ALA A 1 104 ? -3.983 17.125 12.029 1.00 51.19 104 ALA A O 1
ATOM 824 N N . GLY A 1 105 ? -2.901 15.271 12.673 1.00 56.62 105 GLY A N 1
ATOM 825 C CA . GLY A 1 105 ? -2.084 15.927 13.704 1.00 56.62 105 GLY A CA 1
ATOM 826 C C . GLY A 1 105 ? -2.656 15.944 15.129 1.00 56.62 105 GLY A C 1
ATOM 827 O O . GLY A 1 105 ? -1.948 16.376 16.035 1.00 56.62 105 GLY A O 1
ATOM 828 N N . GLU A 1 106 ? -3.868 15.428 15.372 1.00 47.62 106 GLU A N 1
ATOM 829 C CA . GLU A 1 106 ? -4.441 15.333 16.732 1.00 47.62 106 GLU A CA 1
ATOM 830 C C . GLU A 1 106 ? -4.055 14.047 17.494 1.00 47.62 106 GLU A C 1
ATOM 832 O O . GLU A 1 106 ? -4.365 13.895 18.677 1.00 47.62 106 GLU A O 1
ATOM 837 N N . CYS A 1 107 ? -3.296 13.138 16.874 1.00 46.19 107 CYS A N 1
ATOM 838 C CA . CYS A 1 107 ? -2.652 12.030 17.582 1.00 46.19 107 CYS A CA 1
ATOM 839 C C . CYS A 1 107 ? -1.416 12.527 18.348 1.00 46.19 107 CYS A C 1
ATOM 841 O O . CYS A 1 107 ? -0.291 12.473 17.848 1.00 46.19 107 CYS A O 1
ATOM 843 N N . GLN A 1 108 ? -1.611 13.004 19.579 1.00 46.31 108 GLN A N 1
ATOM 844 C CA . GLN A 1 108 ? -0.502 13.171 20.520 1.00 46.31 108 GLN A CA 1
ATOM 845 C C . GLN A 1 108 ? -0.060 11.811 21.078 1.00 46.31 108 GLN A C 1
ATOM 847 O O . GLN A 1 108 ? -0.889 10.974 21.433 1.00 46.31 108 GLN A O 1
ATOM 852 N N . ARG A 1 109 ? 1.262 11.613 21.107 1.00 40.69 109 ARG A N 1
ATOM 853 C CA . ARG A 1 109 ? 1.947 10.448 21.686 1.00 40.69 109 ARG A CA 1
ATOM 854 C C . ARG A 1 109 ? 1.709 10.301 23.183 1.00 40.69 109 ARG A C 1
ATOM 856 O O . ARG A 1 109 ? 1.732 11.343 23.874 1.00 40.69 109 ARG A O 1
#

Mean predicted aligned error: 14.2 Å

Organism: Eleutherodactylus coqui (NCBI:txid57060)

Sequence (109 aa):
MAPRAARYPSTIRYYHAKLAAYRETLEGVLNFKYSGGPGNAEGYYRNISLGLHVDIEPSVFFTRVSTLPATSTRHCHLLLDVFNSTEHELAISAKDNEDLILHAGECQR